Protein AF-A0A940ADW6-F1 (afdb_monomer)

Mean predicted aligned error: 4.39 Å

Radius of gyration: 13.86 Å; Cα contacts (8 Å, |Δi|>4): 243; chains: 1; bounding box: 31×38×34 Å

Secondary structure (DSSP, 8-state):
-HHHHHHHHGGGHHHHH----PPPPPEEEEES-SB-TTSSBSEEEEEEEETTEEEEEEEE-SSS-EEEEEE-TT--EEEETTSTTEEEE-BTTEEEEEE-TT-EEEEEEE--

Sequence (112 aa):
NMLRMIGEIVPLVNILVERDNVPTPDVSILSGPAKDVLGNDSISIMARKHDGYLYIFALNSAFEPVKAKIATLSASHGIVLYEGNRSIIVKKGAVSDDFQPNEVHIYKLKYQ

Structure (mmCIF, N/CA/C/O backbone):
data_AF-A0A940ADW6-F1
#
_entry.id   AF-A0A940ADW6-F1
#
loop_
_atom_site.group_PDB
_atom_site.id
_atom_site.type_symbol
_atom_site.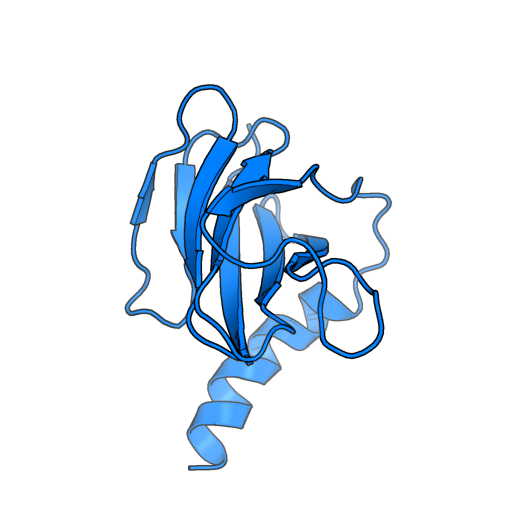label_atom_id
_atom_site.label_alt_id
_atom_site.label_comp_id
_atom_site.label_asym_id
_atom_site.label_entity_id
_atom_site.label_seq_id
_atom_site.pdbx_PDB_ins_code
_atom_site.Cartn_x
_atom_site.Cartn_y
_atom_site.Cartn_z
_atom_site.occupancy
_atom_site.B_iso_or_equiv
_atom_site.auth_seq_id
_atom_site.auth_comp_id
_atom_site.auth_asym_id
_atom_site.auth_atom_id
_atom_site.pdbx_PDB_model_num
ATOM 1 N N . ASN A 1 1 ? 5.699 -24.263 -2.793 1.00 61.38 1 ASN A N 1
ATOM 2 C CA . ASN A 1 1 ? 5.036 -24.375 -1.474 1.00 61.38 1 ASN A CA 1
ATOM 3 C C . ASN A 1 1 ? 3.567 -23.955 -1.606 1.00 61.38 1 ASN A C 1
ATOM 5 O O . ASN A 1 1 ? 3.190 -22.869 -1.191 1.00 61.38 1 ASN A O 1
ATOM 9 N N . MET A 1 2 ? 2.750 -24.787 -2.261 1.00 66.25 2 MET A N 1
ATOM 10 C CA . MET A 1 2 ? 1.353 -24.475 -2.613 1.00 66.25 2 MET A CA 1
ATOM 11 C C . MET A 1 2 ? 0.446 -24.344 -1.379 1.00 66.25 2 MET A C 1
ATOM 13 O O . MET A 1 2 ? -0.445 -23.505 -1.356 1.00 66.25 2 MET A O 1
ATOM 17 N N . LEU A 1 3 ? 0.727 -25.115 -0.324 1.00 71.19 3 LEU A N 1
ATOM 18 C CA . LEU A 1 3 ? -0.026 -25.081 0.933 1.00 71.19 3 LEU A CA 1
ATOM 19 C C . LEU A 1 3 ? 0.104 -23.737 1.661 1.00 71.19 3 LEU A C 1
ATOM 21 O O . LEU A 1 3 ? -0.889 -23.232 2.174 1.00 71.19 3 LEU A O 1
ATOM 25 N N . ARG A 1 4 ? 1.297 -23.122 1.653 1.00 73.50 4 ARG A N 1
ATOM 26 C CA . ARG A 1 4 ? 1.495 -21.774 2.208 1.00 73.50 4 ARG A CA 1
ATOM 27 C C . ARG A 1 4 ? 0.661 -20.737 1.459 1.00 73.50 4 ARG A C 1
ATOM 29 O O . ARG A 1 4 ? -0.053 -19.971 2.085 1.00 73.50 4 ARG A O 1
ATOM 36 N N . MET A 1 5 ? 0.693 -20.779 0.129 1.00 72.38 5 MET A N 1
ATOM 37 C CA . MET A 1 5 ? -0.079 -19.860 -0.708 1.00 72.38 5 MET A CA 1
ATOM 38 C C . MET A 1 5 ? -1.591 -20.002 -0.471 1.00 72.38 5 MET A C 1
ATOM 40 O O . MET A 1 5 ? -2.289 -19.004 -0.345 1.00 72.38 5 MET A O 1
ATOM 44 N N . ILE A 1 6 ? -2.098 -21.233 -0.338 1.00 75.56 6 ILE A N 1
ATOM 45 C CA . ILE A 1 6 ? -3.503 -21.482 0.023 1.00 75.56 6 ILE A CA 1
ATOM 46 C C . ILE A 1 6 ? -3.820 -20.887 1.402 1.00 75.56 6 ILE A C 1
ATOM 48 O O . ILE A 1 6 ? -4.829 -20.202 1.550 1.00 75.56 6 ILE A O 1
ATOM 52 N N . GLY A 1 7 ? -2.950 -21.098 2.395 1.00 79.00 7 GLY A N 1
ATOM 53 C CA . GLY A 1 7 ? -3.125 -20.551 3.743 1.00 79.00 7 GLY A CA 1
ATOM 54 C C . GLY A 1 7 ? -3.124 -19.019 3.805 1.00 79.0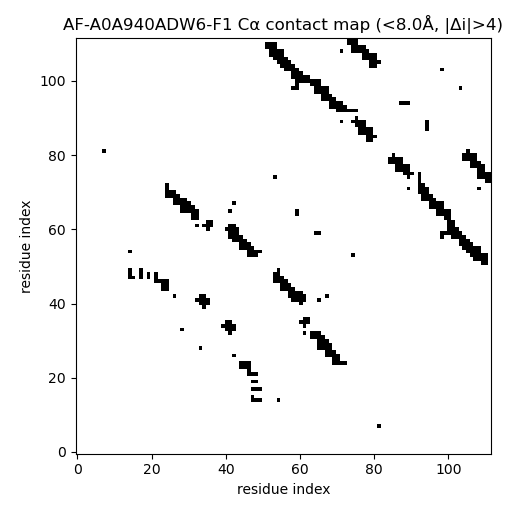0 7 GLY A C 1
ATOM 55 O O . GLY A 1 7 ? -3.806 -18.454 4.653 1.00 79.00 7 GLY A O 1
ATOM 56 N N . GLU A 1 8 ? -2.404 -18.348 2.904 1.00 84.62 8 GLU A N 1
ATOM 57 C CA . GLU A 1 8 ? -2.340 -16.882 2.832 1.00 84.62 8 GLU A CA 1
ATOM 58 C C . GLU A 1 8 ? -3.489 -16.283 1.994 1.00 84.62 8 GLU A C 1
ATOM 60 O O . GLU A 1 8 ? -3.990 -15.208 2.321 1.00 84.62 8 GLU A O 1
ATOM 65 N N . ILE A 1 9 ? -3.962 -16.978 0.953 1.00 81.62 9 ILE A N 1
ATOM 66 C CA . ILE A 1 9 ? -5.034 -16.489 0.066 1.00 81.62 9 ILE A CA 1
ATOM 67 C C . ILE A 1 9 ? -6.432 -16.755 0.632 1.00 81.62 9 ILE A C 1
ATOM 69 O O . ILE A 1 9 ? -7.289 -15.877 0.550 1.00 81.62 9 ILE A O 1
ATOM 73 N N . VAL A 1 10 ? -6.694 -17.940 1.199 1.00 84.88 10 VAL A N 1
ATOM 74 C CA . VAL A 1 10 ? -8.043 -18.326 1.667 1.00 84.88 10 VAL A CA 1
ATOM 75 C C . VAL A 1 10 ? -8.650 -17.302 2.641 1.00 84.88 10 VAL A C 1
ATOM 77 O O . VAL A 1 10 ? -9.801 -16.919 2.428 1.00 84.88 10 VAL A O 1
ATOM 80 N N . PRO A 1 11 ? -7.915 -16.775 3.642 1.00 84.94 11 PRO A N 1
ATOM 81 C CA . PRO A 1 11 ? -8.445 -15.745 4.537 1.00 84.94 11 PRO A CA 1
ATOM 82 C C . PRO A 1 11 ? -8.794 -14.425 3.836 1.00 84.94 11 PRO A C 1
ATOM 84 O O . PRO A 1 11 ? -9.611 -13.661 4.341 1.00 84.94 11 PRO A O 1
ATOM 87 N N . LEU A 1 12 ? -8.187 -14.145 2.678 1.00 90.19 12 LEU A N 1
ATOM 88 C CA . LEU A 1 12 ? -8.411 -12.915 1.920 1.00 90.19 12 LEU A CA 1
ATOM 89 C C . LEU A 1 12 ? -9.617 -13.008 0.986 1.00 90.19 12 LEU A C 1
ATOM 91 O O . LEU A 1 12 ? -10.103 -11.969 0.554 1.00 90.19 12 LEU A O 1
ATOM 95 N N . VAL A 1 13 ? -10.120 -14.209 0.672 1.00 88.75 13 VAL A N 1
ATOM 96 C CA . VAL A 1 13 ? -11.207 -14.392 -0.307 1.00 88.75 13 VAL A CA 1
ATOM 97 C C . VAL A 1 13 ? -12.419 -13.536 0.047 1.00 88.75 13 VAL A C 1
ATOM 99 O O . VAL A 1 13 ? -12.902 -12.803 -0.809 1.00 88.75 13 VAL A O 1
ATOM 102 N N . ASN A 1 14 ? -12.854 -13.560 1.310 1.00 87.94 14 ASN A N 1
ATOM 103 C CA . ASN A 1 14 ? -14.002 -12.770 1.762 1.00 87.94 14 ASN A CA 1
ATOM 104 C C . ASN A 1 14 ? -13.757 -11.260 1.629 1.00 87.94 14 ASN A C 1
ATOM 106 O O . ASN A 1 14 ? -14.651 -10.537 1.211 1.00 87.94 14 ASN A O 1
ATOM 110 N N . ILE A 1 15 ? -12.530 -10.808 1.899 1.00 91.06 15 ILE A N 1
ATOM 111 C CA . ILE A 1 15 ? -12.124 -9.400 1.782 1.00 91.06 15 ILE A CA 1
ATOM 112 C C . ILE A 1 15 ? -12.119 -8.964 0.309 1.00 91.06 15 ILE A C 1
ATOM 114 O O . ILE A 1 15 ? -12.556 -7.868 -0.027 1.00 91.06 15 ILE A O 1
ATOM 118 N N . LEU A 1 16 ? -11.622 -9.820 -0.588 1.00 88.50 16 LEU A N 1
ATOM 119 C CA . LEU A 1 16 ? -11.467 -9.515 -2.012 1.00 88.50 16 LEU A CA 1
ATOM 120 C C . LEU A 1 16 ? -12.807 -9.441 -2.753 1.00 88.50 16 LEU A C 1
ATOM 122 O O . LEU A 1 16 ? -12.949 -8.632 -3.674 1.00 88.50 16 LEU A O 1
ATOM 126 N N . VAL A 1 17 ? -13.774 -10.279 -2.365 1.00 86.81 17 VAL A N 1
ATOM 127 C CA . VAL A 1 17 ? -15.113 -10.314 -2.982 1.00 86.81 17 VAL A CA 1
ATOM 128 C C . VAL A 1 17 ? -16.080 -9.299 -2.379 1.00 86.81 17 VAL A C 1
ATOM 130 O O . VAL A 1 17 ? -17.171 -9.107 -2.923 1.00 86.81 17 VAL A O 1
ATOM 133 N N . GLU A 1 18 ? -15.701 -8.652 -1.276 1.00 83.06 18 GLU A N 1
ATOM 134 C CA . GLU A 1 18 ? -16.535 -7.646 -0.639 1.00 83.06 18 GLU A CA 1
ATOM 135 C C . GLU A 1 18 ? -16.725 -6.445 -1.569 1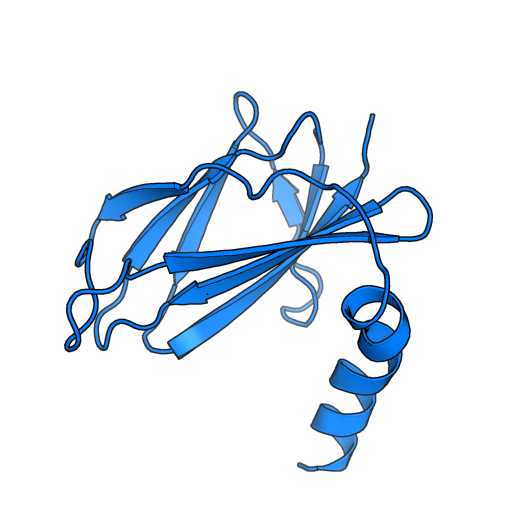.00 83.06 18 GLU A C 1
ATOM 137 O O . GLU A 1 18 ? -15.780 -5.893 -2.141 1.00 83.06 18 GLU A O 1
ATOM 142 N N . ARG A 1 19 ? -17.992 -6.076 -1.765 1.00 76.94 19 ARG A N 1
ATOM 143 C CA . ARG A 1 19 ? -18.379 -4.911 -2.555 1.00 76.94 19 ARG A CA 1
ATOM 144 C C . ARG A 1 19 ? -18.560 -3.744 -1.608 1.00 76.94 19 ARG A C 1
ATOM 146 O O . ARG A 1 19 ? -19.634 -3.560 -1.040 1.00 76.94 19 ARG A O 1
ATOM 153 N N . ASP A 1 20 ? -17.509 -2.960 -1.464 1.00 77.50 20 ASP A N 1
ATOM 154 C CA . ASP A 1 20 ? -17.540 -1.706 -0.734 1.00 77.50 20 ASP A CA 1
ATOM 155 C C . ASP A 1 20 ? -17.259 -0.518 -1.664 1.00 77.50 20 ASP A C 1
ATOM 157 O O . ASP A 1 20 ? -16.772 -0.667 -2.784 1.00 77.50 20 ASP A O 1
ATOM 161 N N . ASN A 1 21 ? -17.618 0.679 -1.201 1.00 78.81 21 ASN A N 1
ATOM 162 C CA . ASN A 1 21 ? -17.320 1.940 -1.883 1.00 78.81 21 ASN A CA 1
ATOM 163 C C . ASN A 1 21 ? -16.121 2.633 -1.224 1.00 78.81 21 ASN A C 1
ATOM 165 O O . ASN A 1 21 ? -16.145 3.846 -1.004 1.00 78.81 21 ASN A O 1
ATOM 169 N N . VAL A 1 22 ? -15.105 1.870 -0.812 1.00 85.94 22 VAL A N 1
ATOM 170 C CA . VAL A 1 22 ? -13.919 2.460 -0.187 1.00 85.94 22 VAL A CA 1
ATOM 171 C C . VAL A 1 22 ? -13.135 3.227 -1.251 1.00 85.94 22 VAL A C 1
ATOM 173 O O . VAL A 1 22 ? -12.748 2.636 -2.261 1.00 85.94 22 VAL A O 1
ATOM 176 N N . PRO A 1 23 ? -12.879 4.535 -1.053 1.00 87.00 23 PRO A N 1
ATOM 177 C CA . PRO A 1 23 ? -12.035 5.285 -1.968 1.00 87.00 23 PRO A CA 1
ATOM 178 C C . PRO A 1 23 ? -10.659 4.635 -2.065 1.00 87.00 23 PRO A C 1
ATOM 180 O O . PRO A 1 23 ? -10.105 4.197 -1.056 1.00 87.00 23 PRO A O 1
ATOM 183 N N . THR A 1 24 ? -10.096 4.593 -3.269 1.00 89.50 24 THR A N 1
ATOM 184 C CA . THR A 1 24 ? -8.708 4.154 -3.427 1.00 89.50 24 THR A CA 1
ATOM 185 C C . THR A 1 24 ? -7.801 5.201 -2.775 1.00 89.50 24 THR A C 1
ATOM 187 O O . THR A 1 24 ? -7.950 6.383 -3.082 1.00 89.50 24 THR A O 1
ATOM 190 N N . PRO A 1 25 ? -6.908 4.811 -1.851 1.00 93.00 25 PRO A N 1
ATOM 191 C CA . PRO A 1 25 ? -5.953 5.727 -1.257 1.00 93.00 25 PRO A CA 1
ATOM 192 C C . PRO A 1 25 ? -5.065 6.428 -2.280 1.00 93.00 25 PRO A C 1
ATOM 194 O O . PRO A 1 25 ? -4.552 5.788 -3.198 1.00 93.00 25 PRO A O 1
ATOM 197 N N . ASP A 1 26 ? -4.804 7.712 -2.049 1.00 94.31 26 ASP A N 1
ATOM 198 C CA . ASP A 1 26 ? -3.804 8.446 -2.816 1.00 94.31 26 ASP A CA 1
ATOM 199 C C . ASP A 1 26 ? -2.402 7.880 -2.569 1.00 94.31 26 ASP A C 1
ATOM 201 O O . ASP A 1 26 ? -2.024 7.557 -1.432 1.00 94.31 26 ASP A O 1
ATOM 205 N N . VAL A 1 27 ? -1.611 7.832 -3.641 1.00 96.81 27 VAL A N 1
ATOM 206 C CA . VAL A 1 27 ? -0.211 7.408 -3.618 1.00 96.81 27 VAL A CA 1
ATOM 207 C C . VAL A 1 27 ? 0.681 8.533 -4.111 1.00 96.81 27 VAL A C 1
ATOM 209 O O . VAL A 1 27 ? 0.404 9.193 -5.109 1.00 96.81 27 VAL A O 1
ATOM 212 N N . SER A 1 28 ? 1.794 8.746 -3.420 1.00 97.19 28 SER A N 1
ATOM 213 C CA . SER A 1 28 ? 2.879 9.609 -3.881 1.00 97.19 28 SER A CA 1
ATOM 214 C C . SER A 1 28 ? 4.185 8.831 -3.891 1.00 97.19 28 SER A C 1
ATOM 216 O O . SER A 1 28 ? 4.563 8.235 -2.882 1.00 97.19 28 SER A O 1
ATOM 218 N N . ILE A 1 29 ? 4.895 8.865 -5.012 1.00 98.19 29 ILE A N 1
ATOM 219 C CA . ILE A 1 29 ? 6.205 8.228 -5.138 1.00 98.19 29 ILE A CA 1
ATOM 220 C C . ILE A 1 29 ? 7.256 9.131 -4.492 1.00 98.19 29 ILE A C 1
ATOM 222 O O . ILE A 1 29 ? 7.354 10.314 -4.811 1.00 98.19 29 ILE A O 1
ATOM 226 N N . LEU A 1 30 ? 8.009 8.577 -3.542 1.00 97.81 30 LEU A N 1
ATOM 227 C CA . LEU A 1 30 ? 9.092 9.265 -2.836 1.00 97.81 30 LEU A CA 1
ATOM 228 C C . LEU A 1 30 ? 10.449 9.015 -3.508 1.00 97.81 30 LEU A C 1
ATOM 230 O O . LEU A 1 30 ? 11.297 9.903 -3.506 1.00 97.81 30 LEU A O 1
ATOM 234 N N . SER A 1 31 ? 10.655 7.820 -4.071 1.00 98.50 31 SER A N 1
ATOM 235 C CA . SER A 1 31 ? 11.827 7.469 -4.883 1.00 98.50 31 SER A CA 1
ATOM 236 C C . SER A 1 31 ? 11.550 6.250 -5.767 1.00 98.50 31 SER A C 1
ATOM 238 O O . SER A 1 31 ? 10.652 5.464 -5.467 1.00 98.50 31 SER A O 1
ATOM 240 N N . GLY A 1 32 ? 12.361 6.062 -6.811 1.00 98.06 32 GLY A N 1
ATOM 241 C CA . GLY A 1 32 ? 12.153 5.025 -7.828 1.00 98.06 32 GLY A CA 1
ATOM 242 C C . GLY A 1 32 ? 11.269 5.512 -8.984 1.00 98.06 32 GLY A C 1
ATOM 243 O O . GLY A 1 32 ? 10.881 6.686 -9.013 1.00 98.06 32 GLY A O 1
ATOM 244 N N . PRO A 1 33 ? 10.971 4.646 -9.966 1.00 97.88 33 PRO A N 1
ATOM 245 C CA . PRO A 1 33 ? 10.153 5.019 -11.111 1.00 97.88 33 PRO A CA 1
ATOM 246 C C . PRO A 1 33 ? 8.702 5.286 -10.699 1.00 97.88 33 PRO A C 1
ATOM 248 O O . PRO A 1 33 ? 8.117 4.555 -9.902 1.00 97.88 33 PRO A O 1
ATOM 251 N N . ALA A 1 34 ? 8.095 6.326 -11.276 1.00 98.06 34 ALA A N 1
ATOM 252 C CA . ALA A 1 34 ? 6.677 6.627 -11.066 1.00 98.06 34 ALA A CA 1
ATOM 253 C C . ALA A 1 34 ? 5.739 5.792 -11.948 1.00 98.06 34 ALA A C 1
ATOM 255 O O . ALA A 1 34 ? 4.544 5.708 -11.669 1.00 98.06 34 ALA A O 1
ATOM 256 N N . LYS A 1 35 ? 6.278 5.192 -13.014 1.00 98.19 35 LYS A N 1
ATOM 257 C CA . LYS A 1 35 ? 5.540 4.396 -13.990 1.00 98.19 35 LYS A CA 1
ATOM 258 C C . LYS A 1 35 ? 6.211 3.044 -14.219 1.00 98.19 35 LYS A C 1
ATOM 260 O O . LYS A 1 35 ? 7.428 2.942 -14.078 1.00 98.19 35 LYS A O 1
ATOM 265 N N . ASP A 1 36 ? 5.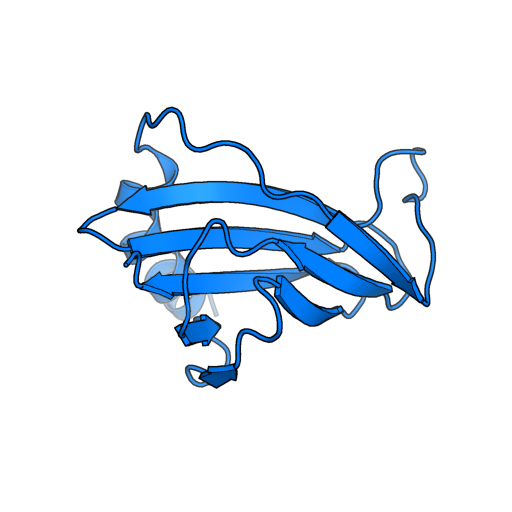432 2.033 -14.582 1.00 96.69 36 ASP A N 1
ATOM 266 C CA . ASP A 1 36 ? 5.947 0.746 -15.049 1.00 96.69 36 ASP A CA 1
ATOM 267 C C . ASP A 1 36 ? 6.331 0.774 -16.541 1.00 96.69 36 ASP A C 1
ATOM 269 O O . ASP A 1 36 ? 6.185 1.785 -17.233 1.00 96.69 36 ASP A O 1
ATOM 273 N N . VAL A 1 37 ? 6.828 -0.359 -17.051 1.00 95.50 37 VAL A N 1
ATOM 274 C CA . VAL A 1 37 ? 7.268 -0.506 -18.452 1.00 95.50 37 VAL A CA 1
ATOM 275 C C . VAL A 1 37 ? 6.138 -0.360 -19.478 1.00 95.50 37 VAL A C 1
ATOM 277 O O . VAL A 1 37 ? 6.410 -0.204 -20.667 1.00 95.50 37 VAL A O 1
ATOM 280 N N . LEU A 1 38 ? 4.880 -0.419 -19.035 1.00 95.38 38 LEU A N 1
ATOM 281 C CA . LEU A 1 38 ? 3.689 -0.242 -19.862 1.00 95.38 38 LEU A CA 1
ATOM 282 C C . LEU A 1 38 ? 3.100 1.175 -19.731 1.00 95.38 38 LEU A C 1
ATOM 284 O O . LEU A 1 38 ? 2.120 1.490 -20.403 1.00 95.38 38 LEU A O 1
ATOM 288 N N . GLY A 1 39 ? 3.694 2.038 -18.900 1.00 96.69 39 GLY A N 1
ATOM 289 C CA . GLY A 1 39 ? 3.246 3.410 -18.664 1.00 96.69 39 GLY A CA 1
ATOM 290 C C . GLY A 1 39 ? 2.146 3.557 -17.605 1.00 96.69 39 GLY A C 1
ATOM 291 O O . GLY A 1 39 ? 1.617 4.663 -17.446 1.00 96.69 39 GLY A O 1
ATOM 292 N N . ASN A 1 40 ? 1.806 2.497 -16.863 1.00 96.31 40 ASN A N 1
ATOM 293 C CA . ASN A 1 40 ? 0.876 2.579 -15.727 1.00 96.31 40 ASN A CA 1
ATOM 294 C C . ASN A 1 40 ? 1.593 3.095 -14.479 1.00 96.31 40 ASN A C 1
ATOM 296 O O . ASN A 1 40 ? 2.818 3.099 -14.444 1.00 96.31 40 ASN A O 1
ATOM 300 N N . ASP A 1 41 ? 0.858 3.529 -13.453 1.00 97.62 41 ASP A N 1
ATOM 301 C CA . ASP A 1 41 ? 1.469 3.883 -12.164 1.00 97.62 41 ASP A CA 1
ATOM 302 C C . ASP A 1 41 ? 2.255 2.700 -11.591 1.00 97.62 41 ASP A C 1
ATOM 304 O O . ASP A 1 41 ? 1.761 1.574 -11.570 1.00 97.62 41 ASP A O 1
ATOM 308 N N . SER A 1 42 ? 3.477 2.964 -11.119 1.00 98.00 42 SER A N 1
ATOM 309 C CA . SER A 1 42 ? 4.350 1.915 -10.581 1.00 98.00 42 SER A CA 1
ATOM 310 C C . SER A 1 42 ? 3.786 1.275 -9.319 1.00 98.00 42 SER A C 1
ATOM 312 O O . SER A 1 42 ? 4.052 0.109 -9.064 1.00 98.00 42 SER A O 1
ATOM 314 N N . ILE A 1 43 ? 2.984 2.013 -8.547 1.00 98.25 43 ILE A N 1
ATOM 315 C CA . ILE A 1 43 ? 2.269 1.489 -7.387 1.00 98.25 43 ILE A CA 1
ATOM 316 C C . ILE A 1 43 ? 0.782 1.430 -7.704 1.00 98.25 43 ILE A C 1
ATOM 318 O O . ILE A 1 43 ? 0.104 2.454 -7.772 1.00 98.25 43 ILE A O 1
ATOM 322 N N . SER A 1 44 ? 0.273 0.212 -7.844 1.00 96.25 44 SER A N 1
ATOM 323 C CA . SER A 1 44 ? -1.157 -0.054 -7.965 1.00 96.25 44 SER A CA 1
ATOM 324 C C . SER A 1 44 ? -1.753 -0.323 -6.586 1.00 96.25 44 SER A C 1
ATOM 326 O O . SER A 1 44 ? -1.207 -1.118 -5.819 1.00 96.25 44 SER A O 1
ATOM 328 N N . ILE A 1 45 ? -2.880 0.321 -6.275 1.00 95.12 45 ILE A N 1
ATOM 329 C CA . ILE A 1 45 ? -3.580 0.164 -4.997 1.00 95.12 45 ILE A CA 1
ATOM 330 C C . ILE A 1 45 ? -4.991 -0.370 -5.213 1.00 95.12 45 ILE A C 1
ATOM 332 O O . ILE A 1 45 ? -5.722 0.076 -6.094 1.00 95.12 45 ILE A O 1
ATOM 336 N N . MET A 1 46 ? -5.406 -1.258 -4.317 1.00 92.88 46 MET A N 1
ATOM 337 C CA . MET A 1 46 ? -6.803 -1.590 -4.079 1.00 92.88 46 MET A CA 1
ATOM 338 C C . MET A 1 46 ? -7.088 -1.515 -2.581 1.00 92.88 46 MET A C 1
ATOM 340 O O . MET A 1 46 ? -6.287 -1.981 -1.774 1.00 92.88 46 MET A O 1
ATOM 344 N N . ALA A 1 47 ? -8.237 -0.962 -2.198 1.00 92.50 47 ALA A N 1
ATOM 345 C CA . ALA A 1 47 ? -8.662 -0.896 -0.804 1.00 92.50 47 ALA A CA 1
ATOM 346 C C . ALA A 1 47 ? -9.995 -1.616 -0.583 1.00 92.50 47 ALA A C 1
ATOM 348 O O . ALA A 1 47 ? -10.856 -1.609 -1.463 1.00 92.50 47 ALA A O 1
ATOM 349 N N . ARG A 1 48 ? -10.138 -2.248 0.585 1.00 92.06 48 ARG A N 1
ATOM 350 C CA . ARG A 1 48 ? -11.349 -2.947 1.032 1.00 92.06 48 ARG A CA 1
ATOM 351 C C . ARG A 1 48 ? -11.611 -2.718 2.514 1.00 92.06 48 ARG A C 1
ATOM 353 O O . ARG A 1 48 ? -10.673 -2.639 3.299 1.00 92.06 48 ARG A O 1
ATOM 360 N N . LYS A 1 49 ? -12.869 -2.643 2.922 1.00 90.00 49 LYS A N 1
ATOM 361 C CA . LYS A 1 49 ? -13.311 -2.672 4.314 1.00 90.00 49 LYS A CA 1
ATOM 362 C C . LYS A 1 49 ? -13.876 -4.048 4.616 1.00 90.00 49 LYS A C 1
ATOM 364 O O . LYS A 1 49 ? -14.758 -4.510 3.912 1.00 90.00 49 LYS A O 1
ATOM 369 N N . HIS A 1 50 ? -13.398 -4.653 5.694 1.00 90.31 50 HIS A N 1
ATOM 370 C CA . HIS A 1 50 ? -13.919 -5.922 6.187 1.00 90.31 50 HIS A CA 1
ATOM 371 C C . HIS A 1 50 ? -13.773 -5.972 7.710 1.00 90.31 50 HIS A C 1
ATOM 373 O O . HIS A 1 50 ? -12.708 -5.640 8.241 1.00 90.31 50 HIS A O 1
ATOM 379 N N . ASP A 1 51 ? -14.843 -6.334 8.420 1.00 88.94 51 ASP A N 1
ATOM 380 C CA . ASP A 1 51 ? -14.883 -6.465 9.886 1.00 88.94 51 ASP A CA 1
ATOM 381 C C . ASP A 1 51 ? -14.304 -5.263 10.664 1.00 88.94 51 ASP A C 1
ATOM 383 O O . ASP A 1 51 ? -13.591 -5.408 11.657 1.00 88.94 51 ASP A O 1
ATOM 387 N N . GLY A 1 52 ? -14.583 -4.040 10.201 1.00 87.25 52 GLY A N 1
ATOM 388 C CA . GLY A 1 52 ? -14.110 -2.806 10.848 1.00 87.25 52 GLY A CA 1
ATOM 389 C C . GLY A 1 52 ? -12.634 -2.465 10.595 1.00 87.25 52 GLY A C 1
ATOM 390 O O . GLY A 1 52 ? -12.102 -1.526 11.193 1.00 87.25 52 GLY A O 1
ATOM 391 N N . TYR A 1 53 ? -11.970 -3.186 9.692 1.00 90.94 53 TYR A N 1
ATOM 392 C CA . TYR A 1 53 ? -10.609 -2.899 9.246 1.00 90.94 53 TYR A CA 1
ATOM 393 C C . TYR A 1 53 ? -10.591 -2.424 7.795 1.00 90.94 53 TYR A C 1
ATOM 395 O O . TYR A 1 53 ? -11.398 -2.861 6.977 1.00 90.94 53 TYR A O 1
ATOM 403 N N . LEU A 1 54 ? -9.638 -1.548 7.481 1.00 90.88 54 LEU A N 1
ATOM 404 C CA . LEU A 1 54 ? -9.248 -1.200 6.120 1.00 90.88 54 LEU A CA 1
ATOM 405 C C . LEU A 1 54 ? -8.094 -2.099 5.693 1.00 90.88 54 LEU A C 1
ATOM 407 O O . LEU A 1 54 ? -7.035 -2.093 6.319 1.00 90.88 54 LEU A O 1
ATOM 411 N N . TYR A 1 55 ? -8.290 -2.830 4.612 1.00 93.44 55 TYR A N 1
ATOM 412 C CA . TYR A 1 55 ? -7.265 -3.597 3.936 1.00 93.44 55 TYR A CA 1
ATOM 413 C C . TYR A 1 55 ? -6.799 -2.823 2.709 1.00 93.44 55 TYR A C 1
ATOM 415 O O . TYR A 1 55 ? -7.625 -2.427 1.890 1.00 93.44 55 TYR A O 1
ATOM 423 N N . ILE A 1 56 ? -5.494 -2.590 2.586 1.00 94.50 56 ILE A N 1
ATOM 424 C CA . ILE A 1 56 ? -4.893 -1.959 1.405 1.00 94.50 56 ILE A CA 1
ATOM 425 C C . ILE A 1 56 ? -3.939 -2.967 0.779 1.00 94.50 56 ILE A C 1
ATOM 427 O O . ILE A 1 56 ? -2.987 -3.402 1.420 1.00 94.50 56 ILE A O 1
ATOM 431 N N . PHE A 1 57 ? -4.199 -3.318 -0.471 1.00 95.31 57 PHE A N 1
ATOM 432 C CA . PHE A 1 57 ? -3.340 -4.141 -1.307 1.00 95.31 57 PHE A CA 1
ATOM 433 C C . PHE A 1 57 ? -2.522 -3.195 -2.180 1.00 95.31 57 PHE A C 1
ATOM 435 O O . PHE A 1 57 ? -3.101 -2.443 -2.964 1.00 95.31 57 PHE A O 1
ATOM 442 N N . ALA A 1 58 ? -1.203 -3.206 -2.017 1.00 97.06 58 ALA A N 1
ATOM 443 C CA . ALA A 1 58 ? -0.281 -2.345 -2.743 1.00 97.06 58 ALA A CA 1
ATOM 444 C C . ALA A 1 58 ? 0.736 -3.195 -3.499 1.00 97.06 58 ALA A C 1
ATOM 446 O O . ALA A 1 58 ? 1.420 -4.004 -2.879 1.00 97.06 58 ALA A O 1
ATOM 447 N N . LEU A 1 59 ? 0.829 -3.011 -4.815 1.00 97.69 59 LEU A N 1
ATOM 448 C CA . LEU A 1 59 ? 1.750 -3.734 -5.694 1.00 97.69 59 LEU A CA 1
ATOM 449 C C . LEU A 1 59 ? 2.702 -2.752 -6.369 1.00 97.69 59 LEU A C 1
ATOM 451 O O . LEU A 1 59 ? 2.232 -1.801 -6.992 1.00 97.69 59 LEU A O 1
ATOM 455 N N . ASN A 1 60 ? 4.003 -3.039 -6.331 1.00 98.44 60 ASN A N 1
ATOM 456 C CA . ASN A 1 60 ? 4.975 -2.414 -7.224 1.00 98.44 60 ASN A CA 1
ATOM 457 C C . ASN A 1 60 ? 5.049 -3.168 -8.560 1.00 98.44 60 ASN A C 1
ATOM 459 O O . ASN A 1 60 ? 5.634 -4.245 -8.617 1.00 98.44 60 ASN A O 1
ATOM 463 N N . SER A 1 61 ? 4.479 -2.617 -9.634 1.00 97.75 61 SER A N 1
ATOM 464 C CA . SER A 1 61 ? 4.541 -3.201 -10.984 1.00 97.75 61 SER A CA 1
ATOM 465 C C . SER A 1 61 ? 5.811 -2.829 -11.761 1.00 97.75 61 SER A C 1
ATOM 467 O O . SER A 1 61 ? 6.016 -3.321 -12.872 1.00 97.75 61 SER A O 1
ATOM 469 N N . ALA A 1 62 ? 6.682 -1.977 -11.210 1.00 97.88 62 ALA A N 1
ATOM 470 C CA . ALA A 1 62 ? 7.963 -1.662 -11.829 1.00 97.88 62 ALA A CA 1
ATOM 471 C C . ALA A 1 62 ? 9.006 -2.769 -11.592 1.00 97.88 62 ALA A C 1
ATOM 473 O O . ALA A 1 62 ? 8.964 -3.516 -10.612 1.00 97.88 62 ALA A O 1
ATOM 474 N N . PHE A 1 63 ? 10.006 -2.833 -12.477 1.00 97.06 63 PHE A N 1
ATOM 475 C CA . PHE A 1 63 ? 11.156 -3.736 -12.332 1.00 97.06 63 PHE A CA 1
ATOM 476 C C . PHE A 1 63 ? 12.292 -3.160 -11.476 1.00 97.06 63 PHE A C 1
ATOM 478 O O . PHE A 1 63 ? 13.365 -3.754 -11.385 1.00 97.06 63 PHE A O 1
ATOM 485 N N . GLU A 1 64 ? 12.047 -2.030 -10.817 1.00 98.25 64 GLU A N 1
ATOM 486 C CA . GLU A 1 64 ? 12.989 -1.358 -9.927 1.00 98.25 64 GLU A CA 1
ATOM 487 C C . GLU A 1 64 ? 12.348 -1.117 -8.553 1.00 98.25 64 GLU A C 1
ATOM 489 O O . GLU A 1 64 ? 11.117 -1.033 -8.455 1.00 98.25 64 GLU A O 1
ATOM 494 N N . PRO A 1 65 ? 13.154 -0.995 -7.482 1.00 98.56 65 PRO A N 1
ATOM 495 C CA . PRO A 1 65 ? 12.640 -0.641 -6.169 1.00 98.56 65 PRO A CA 1
ATOM 496 C C . PRO A 1 65 ? 11.941 0.723 -6.165 1.00 98.56 65 PRO A C 1
ATOM 498 O O . PRO A 1 65 ? 12.442 1.698 -6.730 1.00 98.56 65 PRO A O 1
ATOM 501 N N . VAL A 1 66 ? 10.807 0.804 -5.472 1.00 98.69 66 VAL A N 1
ATOM 502 C CA . VAL A 1 66 ? 10.004 2.023 -5.335 1.00 98.69 66 VAL A CA 1
ATOM 503 C C . VAL A 1 66 ? 9.758 2.303 -3.860 1.00 98.69 66 VAL A C 1
ATOM 505 O O . VAL A 1 66 ? 9.350 1.423 -3.111 1.00 98.69 66 VAL A O 1
ATOM 508 N N . LYS A 1 67 ? 9.952 3.552 -3.437 1.00 98.44 67 LYS A N 1
ATOM 509 C CA . LYS A 1 67 ? 9.480 4.027 -2.135 1.00 98.44 67 LYS A CA 1
ATOM 510 C C . LYS A 1 67 ? 8.230 4.855 -2.347 1.00 98.44 67 LYS A C 1
ATOM 512 O O . LYS A 1 67 ? 8.260 5.832 -3.098 1.00 98.44 67 LYS A O 1
ATOM 517 N N . ALA A 1 68 ? 7.157 4.521 -1.647 1.00 98.00 68 ALA A N 1
ATOM 518 C CA . ALA A 1 68 ? 5.876 5.191 -1.805 1.00 98.00 68 ALA A CA 1
ATOM 519 C C . ALA A 1 68 ? 5.319 5.678 -0.472 1.00 98.00 68 ALA A C 1
ATOM 521 O O . ALA A 1 68 ? 5.602 5.132 0.593 1.00 98.00 68 ALA A O 1
ATOM 522 N N . LYS A 1 69 ? 4.506 6.728 -0.545 1.00 96.88 69 LYS A N 1
ATOM 523 C CA . LYS A 1 69 ? 3.669 7.226 0.538 1.00 96.88 69 LYS A CA 1
ATOM 524 C C . LYS A 1 69 ? 2.213 6.978 0.168 1.00 96.88 69 LYS A C 1
ATOM 526 O O . LYS A 1 69 ? 1.770 7.452 -0.871 1.00 96.88 69 LYS A O 1
ATOM 531 N N . ILE A 1 70 ? 1.490 6.276 1.030 1.00 95.94 70 ILE A N 1
ATOM 532 C CA . ILE A 1 70 ? 0.106 5.853 0.813 1.00 95.94 70 ILE A CA 1
ATOM 533 C C . ILE A 1 70 ? -0.762 6.490 1.899 1.00 95.94 70 ILE A C 1
ATOM 535 O O . ILE A 1 70 ? -0.456 6.370 3.090 1.00 95.94 70 ILE A O 1
ATOM 539 N N . ALA A 1 71 ? -1.828 7.187 1.510 1.00 94.12 71 ALA A N 1
ATOM 540 C CA . ALA A 1 71 ? -2.789 7.746 2.459 1.00 94.12 71 ALA A CA 1
ATOM 541 C C . ALA A 1 71 ? -3.530 6.625 3.217 1.00 94.12 71 ALA A C 1
ATOM 543 O O . ALA A 1 71 ? -3.883 5.602 2.646 1.00 94.12 71 ALA A O 1
ATOM 544 N N . THR A 1 72 ? -3.794 6.788 4.514 1.00 84.00 72 THR A N 1
ATOM 545 C CA . THR A 1 72 ? -4.400 5.718 5.338 1.00 84.00 72 THR A CA 1
ATOM 546 C C . THR A 1 72 ? -5.872 5.944 5.663 1.00 84.00 72 THR A C 1
ATOM 548 O O . THR A 1 72 ? -6.427 5.230 6.496 1.00 84.00 72 THR A O 1
ATOM 551 N N . LEU A 1 73 ? -6.504 6.937 5.023 1.00 80.19 73 LEU A N 1
ATOM 552 C CA . LEU A 1 73 ? -7.940 7.233 5.122 1.00 80.19 73 LEU A CA 1
ATOM 553 C C . LEU A 1 73 ? -8.466 7.209 6.574 1.00 80.19 73 LEU A C 1
ATOM 555 O O . LEU A 1 73 ? -9.477 6.572 6.863 1.00 80.19 73 LEU A O 1
ATOM 559 N N . SER A 1 74 ? -7.763 7.910 7.472 1.00 80.06 74 SER A N 1
ATOM 560 C CA . SER A 1 74 ? -8.068 8.062 8.910 1.00 80.06 74 SER A CA 1
ATOM 561 C C . SER A 1 74 ? -7.669 6.907 9.840 1.00 80.06 74 SER A C 1
ATOM 563 O O . SER A 1 74 ? -7.935 6.982 11.038 1.00 80.06 74 SER A O 1
ATOM 565 N N . ALA A 1 75 ? -6.974 5.872 9.364 1.00 83.50 75 ALA A N 1
ATOM 566 C CA . ALA A 1 75 ? -6.388 4.886 10.271 1.00 83.50 75 ALA A CA 1
ATOM 567 C C . ALA A 1 75 ? -5.147 5.443 10.989 1.00 83.50 75 ALA A C 1
ATOM 569 O O . ALA A 1 75 ? -4.325 6.121 10.370 1.00 83.50 75 ALA A O 1
ATOM 570 N N . SER A 1 76 ? -4.983 5.120 12.277 1.00 77.50 76 SER A N 1
ATOM 571 C CA . SER A 1 76 ? -3.829 5.552 13.086 1.00 77.50 76 SER A CA 1
ATOM 572 C C . SER A 1 76 ? -2.763 4.468 13.286 1.00 77.50 76 SER A C 1
ATOM 574 O O . SER A 1 76 ? -1.604 4.796 13.528 1.00 77.50 76 SER A O 1
ATOM 576 N N . HIS A 1 77 ? -3.130 3.188 13.163 1.00 84.56 77 HIS A N 1
ATOM 577 C CA . HIS A 1 77 ? -2.239 2.043 13.377 1.00 84.56 77 HIS A CA 1
ATOM 578 C C . HIS A 1 77 ? -2.656 0.848 12.507 1.00 84.56 77 HIS A C 1
ATOM 580 O O . HIS A 1 77 ? -3.833 0.700 12.156 1.00 84.56 77 HIS A O 1
ATOM 586 N N . GLY A 1 78 ? -1.704 -0.036 12.208 1.00 91.25 78 GLY A N 1
ATOM 587 C CA . GLY A 1 78 ? -1.965 -1.280 11.491 1.00 91.25 78 GLY A CA 1
ATOM 588 C C . GLY A 1 78 ? -0.767 -2.222 11.458 1.00 91.25 78 GLY A C 1
ATOM 589 O O . GLY A 1 78 ? 0.242 -1.996 12.127 1.00 91.25 78 GLY A O 1
ATOM 590 N N . ILE A 1 79 ? -0.890 -3.271 10.653 1.00 95.12 79 ILE A N 1
ATOM 591 C CA . ILE A 1 79 ? 0.172 -4.244 10.380 1.00 95.12 79 ILE A CA 1
ATOM 592 C C . ILE A 1 79 ? 0.262 -4.524 8.882 1.00 95.12 79 ILE A C 1
ATOM 594 O O . ILE A 1 79 ? -0.720 -4.333 8.161 1.00 95.12 79 ILE A O 1
ATOM 598 N N . VAL A 1 80 ? 1.409 -5.024 8.433 1.00 95.44 80 VAL A N 1
ATOM 599 C CA . VAL A 1 80 ? 1.571 -5.623 7.104 1.00 95.44 80 VAL A CA 1
ATOM 600 C C . VAL A 1 80 ? 1.475 -7.136 7.240 1.00 95.44 80 VAL A C 1
ATOM 602 O O . VAL A 1 80 ? 2.249 -7.759 7.969 1.00 95.44 80 VAL A O 1
ATOM 605 N N . LEU A 1 81 ? 0.459 -7.721 6.612 1.00 94.50 81 LEU A N 1
ATOM 606 C CA . LEU A 1 81 ? 0.191 -9.152 6.684 1.00 94.50 81 LEU A CA 1
ATOM 607 C C . LEU A 1 81 ? 1.293 -9.935 5.965 1.00 94.50 81 LEU A C 1
ATOM 609 O O . LEU A 1 81 ? 1.871 -9.464 4.994 1.00 94.50 81 LEU A O 1
ATOM 613 N N . TYR A 1 82 ? 1.558 -11.150 6.446 1.00 90.88 82 TYR A N 1
ATOM 614 C CA . TYR A 1 82 ? 2.501 -12.110 5.845 1.00 90.88 82 TYR A CA 1
ATOM 615 C C . TYR A 1 82 ? 3.992 -11.714 5.883 1.00 90.88 82 TYR A C 1
ATOM 617 O O . TYR A 1 82 ? 4.846 -12.511 5.505 1.00 90.88 82 TYR A O 1
ATOM 625 N N . GLU A 1 83 ? 4.322 -10.569 6.484 1.00 91.00 83 GLU A N 1
ATOM 626 C CA . GLU A 1 83 ? 5.689 -10.117 6.794 1.00 91.00 83 GLU A CA 1
ATOM 627 C C . GLU A 1 83 ? 5.986 -10.200 8.301 1.00 91.00 83 GLU A C 1
ATOM 629 O O . GLU A 1 83 ? 6.417 -9.239 8.938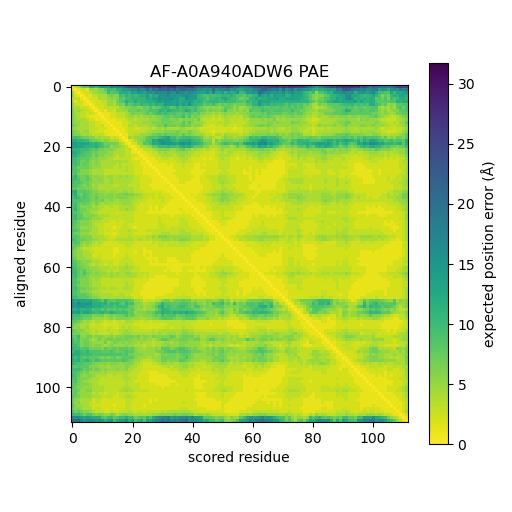 1.00 91.00 83 GLU A O 1
ATOM 634 N N . GLY A 1 84 ? 5.643 -11.326 8.936 1.00 87.88 84 GLY A N 1
ATOM 635 C CA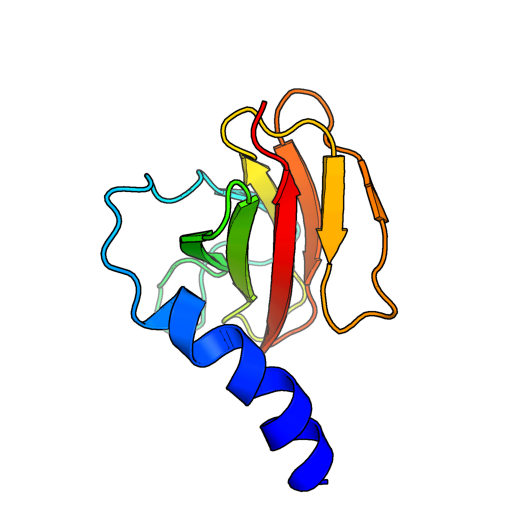 . GLY A 1 84 ? 5.735 -11.445 10.399 1.00 87.88 84 GLY A CA 1
ATOM 636 C C . GLY A 1 84 ? 4.828 -10.458 11.148 1.00 87.88 84 GLY A C 1
ATOM 637 O O . GLY A 1 84 ? 5.078 -10.161 12.314 1.00 87.88 84 GLY A O 1
ATOM 638 N N . ASN A 1 85 ? 3.784 -9.949 10.480 1.00 89.19 85 ASN A N 1
ATOM 639 C CA . ASN A 1 85 ? 2.888 -8.907 10.983 1.00 89.19 85 ASN A CA 1
ATOM 640 C C . ASN A 1 85 ? 3.638 -7.633 11.397 1.00 89.19 85 ASN A C 1
ATOM 642 O O . ASN A 1 85 ? 3.376 -7.067 12.463 1.00 89.19 85 ASN A O 1
ATOM 646 N N . ARG A 1 86 ? 4.575 -7.186 10.546 1.00 94.75 86 ARG A N 1
ATOM 647 C CA . ARG A 1 86 ? 5.330 -5.942 10.722 1.00 94.75 86 ARG A CA 1
ATOM 648 C C . ARG A 1 86 ? 4.382 -4.794 11.071 1.00 94.75 86 ARG A C 1
ATOM 650 O O . ARG A 1 86 ? 3.462 -4.481 10.319 1.00 94.75 86 ARG A O 1
ATOM 657 N N . SER A 1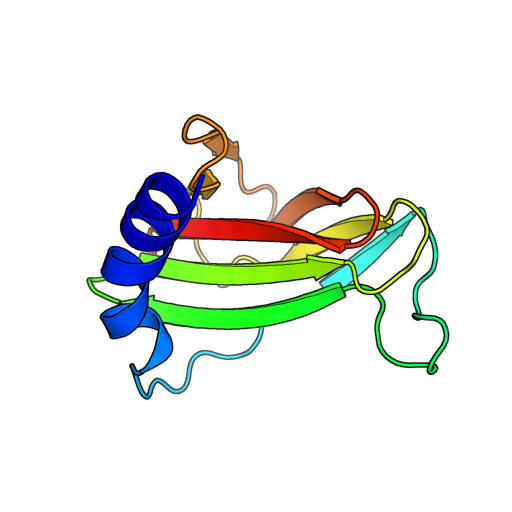 87 ? 4.604 -4.176 12.228 1.00 92.69 87 SER A N 1
ATOM 658 C CA . SER A 1 87 ? 3.812 -3.028 12.667 1.00 92.69 87 SER A CA 1
ATOM 659 C C . SER A 1 87 ? 4.125 -1.811 11.805 1.00 92.69 87 SER A C 1
ATOM 661 O O . SER A 1 87 ? 5.286 -1.544 11.490 1.00 92.69 87 SER A O 1
ATOM 663 N N . ILE A 1 88 ? 3.088 -1.056 11.459 1.00 88.06 88 ILE A N 1
ATOM 664 C CA . ILE A 1 88 ? 3.213 0.201 10.724 1.00 88.06 88 ILE A CA 1
ATOM 665 C C . ILE A 1 88 ? 2.666 1.350 11.556 1.00 88.06 88 ILE A C 1
ATOM 667 O O . ILE A 1 88 ? 1.549 1.322 12.077 1.00 88.06 88 ILE A O 1
ATOM 671 N N . ILE A 1 89 ? 3.486 2.393 11.652 1.00 81.81 89 ILE A N 1
ATOM 672 C CA . ILE A 1 89 ? 3.127 3.643 12.307 1.00 81.81 89 ILE A CA 1
ATOM 673 C C . ILE A 1 89 ? 2.638 4.601 11.231 1.00 81.81 89 ILE A C 1
ATOM 675 O O . ILE A 1 89 ? 3.404 5.006 10.353 1.00 81.81 89 ILE A O 1
ATOM 679 N N . VAL A 1 90 ? 1.375 5.004 11.332 1.00 84.06 90 VAL A N 1
ATOM 680 C CA . VAL A 1 90 ? 0.820 6.038 10.464 1.00 84.06 90 VAL A CA 1
ATOM 681 C C . VAL A 1 90 ? 1.301 7.398 10.955 1.00 84.06 90 VAL A C 1
ATOM 683 O O . VAL A 1 90 ? 1.052 7.793 12.094 1.00 84.06 90 VAL A O 1
ATOM 686 N N . LYS A 1 91 ? 1.972 8.155 10.085 1.00 84.88 91 LYS A N 1
ATOM 687 C CA . LYS A 1 91 ? 2.416 9.521 10.379 1.00 84.88 91 LYS A CA 1
ATOM 688 C C . LYS A 1 91 ? 1.677 10.497 9.481 1.00 84.88 91 LYS A C 1
ATOM 690 O O . LYS A 1 91 ? 1.750 10.401 8.261 1.00 84.88 91 LYS A O 1
ATOM 695 N N . LYS A 1 92 ? 0.997 11.475 10.090 1.00 85.69 92 LYS A N 1
ATOM 696 C CA . LYS A 1 92 ? 0.239 12.518 9.372 1.00 85.69 92 LYS A CA 1
ATOM 697 C C . LYS A 1 92 ? -0.753 11.930 8.344 1.00 85.69 92 LYS A C 1
ATOM 699 O O . LYS A 1 92 ? -0.828 12.415 7.221 1.00 85.69 92 LYS A O 1
ATOM 704 N N . GLY A 1 93 ? -1.465 10.862 8.720 1.00 88.56 93 GLY A N 1
ATOM 705 C CA . GLY A 1 93 ? -2.487 10.224 7.875 1.00 88.56 93 GLY A CA 1
ATOM 706 C C . GLY A 1 93 ? -1.950 9.423 6.683 1.00 88.56 93 GLY A C 1
ATOM 707 O O . GLY A 1 93 ? -2.696 9.175 5.739 1.00 88.56 93 GLY A O 1
ATOM 708 N N . ALA A 1 94 ? -0.668 9.051 6.694 1.00 91.69 94 ALA A N 1
ATOM 709 C CA . ALA A 1 94 ? -0.065 8.231 5.653 1.00 91.69 94 ALA A CA 1
ATOM 710 C C . ALA A 1 94 ? 0.947 7.227 6.221 1.00 91.69 94 ALA A C 1
ATOM 712 O O . ALA A 1 94 ? 1.545 7.448 7.279 1.00 91.69 94 ALA A O 1
ATOM 713 N N . VAL A 1 95 ? 1.168 6.149 5.475 1.00 92.50 95 VAL A N 1
ATOM 714 C CA . VAL A 1 95 ? 2.283 5.215 5.660 1.00 92.50 95 VAL A CA 1
ATOM 715 C C . VAL A 1 95 ? 3.295 5.433 4.538 1.00 92.50 95 VAL A C 1
ATOM 717 O O . VAL A 1 95 ? 2.918 5.767 3.416 1.00 92.50 95 VAL A O 1
ATOM 720 N N . SER A 1 96 ? 4.582 5.295 4.841 1.00 95.00 96 SER A N 1
ATOM 721 C CA . SER A 1 96 ? 5.633 5.250 3.825 1.00 95.00 96 SER A CA 1
ATOM 722 C C . SER A 1 96 ? 6.333 3.911 3.905 1.00 95.00 96 SER A C 1
ATOM 724 O O . SER A 1 96 ? 6.678 3.487 5.007 1.00 95.00 96 SER A O 1
ATOM 726 N N . ASP A 1 97 ? 6.531 3.276 2.758 1.00 96.69 97 ASP A N 1
ATOM 727 C CA . ASP A 1 97 ? 7.094 1.933 2.676 1.00 96.69 97 ASP A CA 1
ATOM 728 C C . ASP A 1 97 ? 7.966 1.776 1.431 1.00 96.69 97 ASP A C 1
ATOM 730 O O . ASP A 1 97 ? 7.834 2.537 0.464 1.00 96.69 97 ASP A O 1
ATOM 734 N N . ASP A 1 98 ? 8.867 0.804 1.491 1.00 97.62 98 ASP A N 1
ATOM 735 C CA . ASP A 1 98 ? 9.786 0.448 0.416 1.00 97.62 98 ASP A CA 1
ATOM 736 C C . ASP A 1 98 ? 9.307 -0.852 -0.235 1.00 97.62 98 ASP A C 1
ATOM 738 O O . ASP A 1 98 ? 9.002 -1.801 0.474 1.00 97.62 98 ASP A O 1
ATOM 742 N N . PHE A 1 99 ? 9.255 -0.887 -1.563 1.00 98.31 99 PHE A N 1
ATOM 743 C CA . PHE A 1 99 ? 8.803 -2.027 -2.353 1.00 98.31 99 PHE A CA 1
ATOM 744 C C . PHE A 1 99 ? 9.934 -2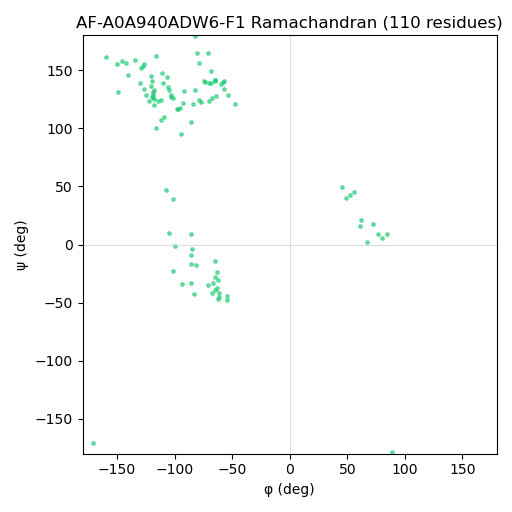.497 -3.265 1.00 98.31 99 PHE A C 1
ATOM 746 O O . PHE A 1 99 ? 10.469 -1.717 -4.057 1.00 98.31 99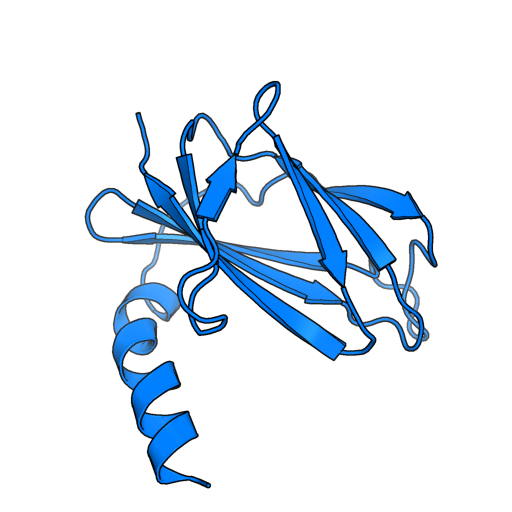 PHE A O 1
ATOM 753 N N . GLN A 1 100 ? 10.271 -3.778 -3.209 1.00 98.44 100 GLN A N 1
ATOM 754 C CA . GLN A 1 100 ? 11.077 -4.463 -4.212 1.00 98.44 100 GLN A CA 1
ATOM 755 C C . GLN A 1 100 ? 10.281 -4.638 -5.520 1.00 98.44 100 GLN A C 1
ATOM 757 O O . GLN A 1 100 ? 9.057 -4.463 -5.541 1.00 98.44 100 GLN A O 1
ATOM 762 N N . PRO A 1 101 ? 10.948 -4.962 -6.641 1.00 98.12 101 PRO A N 1
ATOM 763 C CA . PRO A 1 101 ? 10.259 -5.270 -7.893 1.00 98.12 101 PRO A CA 1
ATOM 764 C C . PRO A 1 101 ? 9.206 -6.375 -7.723 1.00 98.12 101 PRO A C 1
ATOM 766 O O . PRO A 1 101 ? 9.528 -7.454 -7.222 1.00 98.12 101 PRO A O 1
ATOM 769 N N . ASN A 1 102 ? 7.971 -6.134 -8.178 1.00 94.44 102 ASN A N 1
ATOM 770 C CA . ASN A 1 102 ? 6.821 -7.047 -8.043 1.00 94.44 102 ASN A CA 1
ATOM 771 C C . ASN A 1 102 ? 6.413 -7.380 -6.595 1.00 94.44 102 ASN A C 1
ATOM 773 O O . ASN A 1 102 ? 5.677 -8.344 -6.370 1.00 94.44 102 ASN A O 1
ATOM 777 N N . GLU A 1 103 ? 6.881 -6.612 -5.609 1.00 97.06 103 GLU A N 1
ATOM 778 C CA . GLU A 1 103 ? 6.505 -6.816 -4.213 1.00 97.06 103 GLU A CA 1
ATOM 779 C C . GLU A 1 103 ? 5.069 -6.359 -3.956 1.00 97.06 103 GLU A C 1
ATOM 781 O O . GLU A 1 103 ? 4.615 -5.330 -4.471 1.00 97.06 103 GLU A O 1
ATOM 786 N N . VAL A 1 104 ? 4.363 -7.145 -3.141 1.00 95.94 104 VAL A N 1
ATOM 787 C CA . VAL A 1 104 ? 3.006 -6.854 -2.689 1.00 95.94 104 VAL A CA 1
ATOM 788 C C . VAL A 1 104 ? 3.013 -6.699 -1.182 1.00 95.94 104 VAL A C 1
ATOM 790 O O . VAL A 1 104 ? 3.373 -7.631 -0.468 1.00 95.94 104 VAL A O 1
ATOM 793 N N . HIS A 1 105 ? 2.514 -5.564 -0.705 1.00 97.06 105 HIS A N 1
ATOM 794 C CA . HIS A 1 105 ? 2.187 -5.368 0.700 1.00 97.06 105 HIS A CA 1
ATOM 795 C C . HIS A 1 105 ? 0.676 -5.405 0.893 1.00 97.06 105 HIS A C 1
ATOM 797 O O . HIS A 1 105 ? -0.085 -4.788 0.140 1.00 97.06 105 HIS A O 1
ATOM 803 N N . ILE A 1 106 ? 0.238 -6.114 1.933 1.00 95.69 106 ILE A N 1
ATOM 804 C CA . ILE A 1 106 ? -1.166 -6.155 2.340 1.00 95.69 106 ILE A CA 1
ATOM 805 C C . ILE A 1 106 ? -1.271 -5.541 3.728 1.00 95.69 106 ILE A C 1
ATOM 807 O O . ILE A 1 106 ? -0.983 -6.176 4.742 1.00 95.69 106 ILE A O 1
ATOM 811 N N . TYR A 1 107 ? -1.691 -4.288 3.777 1.00 95.00 107 TYR A N 1
ATOM 812 C CA . TYR A 1 107 ? -1.881 -3.562 5.021 1.00 95.00 107 TYR A CA 1
ATOM 813 C C . TYR A 1 107 ? -3.232 -3.915 5.631 1.00 95.00 107 TYR A C 1
ATOM 815 O O . TYR A 1 107 ? -4.243 -3.851 4.942 1.00 95.00 107 TYR A O 1
ATOM 823 N N . LYS A 1 108 ? -3.266 -4.214 6.930 1.00 94.25 108 LYS A N 1
ATOM 824 C CA . LYS A 1 108 ? -4.488 -4.286 7.739 1.00 94.25 108 LYS A CA 1
ATOM 825 C C . LYS A 1 108 ? -4.472 -3.142 8.743 1.00 94.25 108 LYS A C 1
ATOM 827 O O . LYS A 1 108 ? -3.717 -3.167 9.716 1.00 94.25 108 LYS A O 1
ATOM 832 N N . LEU A 1 109 ? -5.306 -2.139 8.505 1.00 92.12 109 LEU A N 1
ATOM 833 C CA . LEU A 1 109 ? -5.383 -0.915 9.292 1.00 92.12 109 LEU A CA 1
ATOM 834 C C . LEU A 1 109 ? -6.688 -0.875 10.079 1.00 92.12 109 LEU A C 1
ATOM 836 O O . LEU A 1 109 ? -7.748 -1.228 9.564 1.00 92.12 109 LEU A O 1
ATOM 840 N N . LYS A 1 110 ? -6.633 -0.423 11.330 1.00 86.94 110 LYS A N 1
ATOM 841 C CA . LYS A 1 110 ? -7.848 -0.230 12.126 1.00 86.94 110 LYS A CA 1
ATOM 842 C C . LYS A 1 110 ? -8.446 1.142 11.808 1.00 86.94 110 LYS A C 1
ATOM 844 O O . LYS A 1 110 ? -7.768 2.152 12.001 1.00 86.94 110 LYS A O 1
ATOM 849 N N . TYR A 1 111 ? -9.692 1.169 11.332 1.00 72.56 111 TYR A N 1
ATOM 850 C CA . TYR A 1 111 ? -10.445 2.418 11.198 1.00 72.56 111 TYR A CA 1
ATOM 851 C C . TYR A 1 111 ? -10.690 3.020 12.588 1.00 72.56 111 TYR A C 1
ATOM 853 O O . TYR A 1 111 ? -10.924 2.279 13.549 1.00 72.56 111 TYR A O 1
ATOM 861 N N . GLN A 1 112 ? -10.598 4.346 12.690 1.00 61.59 112 GLN A N 1
ATOM 862 C CA . GLN A 1 112 ? -11.104 5.095 13.842 1.00 61.59 112 GLN A CA 1
ATOM 863 C C . GLN A 1 112 ? -12.544 5.527 13.597 1.00 61.59 112 GLN A C 1
ATOM 865 O O . GLN A 1 112 ? -12.864 5.834 12.424 1.00 61.59 112 GLN A O 1
#

pLDDT: mean 90.37, std 8.28, range [61.38, 98.69]

Solvent-accessible surface area (backbone atoms only — not comparable to full-atom values): 6218 Å² total; per-residue (Å²): 116,68,69,59,53,49,67,64,47,62,77,41,49,66,49,72,70,50,88,69,88,55,72,67,63,58,74,45,76,75,42,60,66,68,42,22,96,86,70,45,63,12,67,44,73,47,48,35,69,50,97,72,26,41,36,38,42,38,33,25,67,19,90,52,52,32,30,37,34,37,43,41,88,65,22,62,43,35,27,30,58,92,59,88,53,42,74,45,74,42,54,95,47,22,39,72,52,78,31,51,52,67,32,71,49,38,34,47,25,43,59,114

Nearest PDB structures (foldseek):
  1gvi-assembly1_B  TM=7.487E-01  e=1.112E-03  Thermus sp.
  1sma-assembly1_B  TM=7.382E-01  e=1.848E-02  Thermus sp. IM6501
  1j0i-assembly1_B  TM=6.586E-01  e=7.501E-03  Geobacillus stearothermophilus
  1j0j-assembly1_A  TM=6.786E-01  e=2.409E-02  Geobacillus stearothermophilus
  1wza-assembly1_A  TM=5.591E-01  e=4.316E-02  Halothermothrix orenii

Foldseek 3Di:
DVVVVCVQVVVCPVQVPDDDPDDWWDKDWPDDDQAAPVRHGQWDWDWGDDPQKIKIKIWRQHQAKTKMKTFQQAFQWWFWPPPVRHTFGADPRITIDIAHHGRITIIITHHD